Protein AF-D1MHH8-F1 (afdb_monomer_lite)

Structure (mmCIF, N/CA/C/O backbone):
data_AF-D1MHH8-F1
#
_entry.id   AF-D1MHH8-F1
#
loop_
_atom_site.group_PDB
_atom_site.id
_atom_site.type_symbol
_atom_site.label_atom_id
_atom_site.label_alt_id
_atom_site.label_comp_id
_atom_site.label_asym_id
_atom_site.label_entity_id
_atom_site.label_seq_id
_atom_site.pdbx_PDB_ins_code
_atom_site.Cartn_x
_atom_site.Cartn_y
_atom_site.Cartn_z
_atom_site.occupancy
_atom_site.B_iso_or_equiv
_atom_site.auth_seq_id
_atom_site.auth_comp_id
_atom_site.auth_asym_id
_atom_site.auth_atom_id
_atom_site.pdbx_PDB_model_num
ATOM 1 N N . SER A 1 1 ? -4.287 -2.305 -2.042 1.00 94.44 1 SER A N 1
ATOM 2 C CA . SER A 1 1 ? -3.026 -2.814 -2.623 1.00 94.44 1 SER A CA 1
ATOM 3 C C . SER A 1 1 ? -2.485 -1.777 -3.592 1.00 94.44 1 SER A C 1
ATOM 5 O O . SER A 1 1 ? -3.242 -0.903 -3.998 1.00 94.44 1 SER A O 1
ATOM 7 N N . PHE A 1 2 ? -1.204 -1.847 -3.949 1.00 97.69 2 PHE A N 1
ATOM 8 C CA . PHE A 1 2 ? -0.595 -0.950 -4.933 1.00 97.69 2 PHE A CA 1
ATOM 9 C C . PHE A 1 2 ? 0.280 -1.740 -5.912 1.00 97.69 2 PHE A C 1
ATOM 11 O O . PHE A 1 2 ? 0.704 -2.859 -5.619 1.00 97.69 2 PHE A O 1
ATOM 18 N N . HIS A 1 3 ? 0.537 -1.153 -7.078 1.00 97.81 3 HIS A N 1
ATOM 19 C CA . HIS A 1 3 ? 1.448 -1.678 -8.088 1.00 97.81 3 HIS A CA 1
ATOM 20 C C . HIS A 1 3 ? 2.231 -0.510 -8.690 1.00 97.81 3 HIS A C 1
ATOM 22 O O . HIS A 1 3 ? 1.633 0.404 -9.245 1.00 97.81 3 HIS A O 1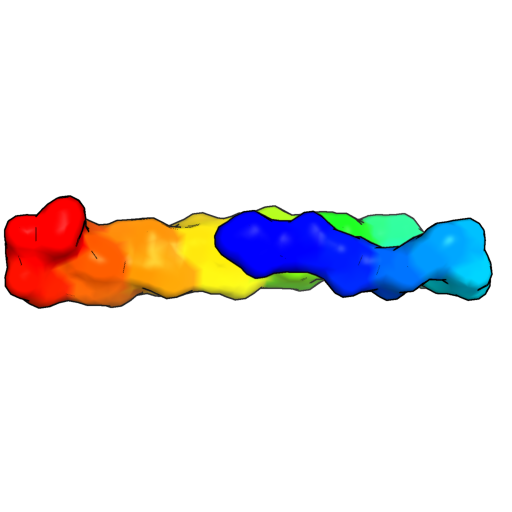
ATOM 28 N N . VAL A 1 4 ? 3.558 -0.544 -8.570 1.00 95.88 4 VAL A N 1
ATOM 29 C CA . VAL A 1 4 ? 4.457 0.537 -9.015 1.00 95.88 4 VAL A CA 1
ATOM 30 C C . VAL A 1 4 ? 4.711 0.509 -10.536 1.00 95.88 4 VAL A C 1
ATOM 32 O O . VAL A 1 4 ? 5.136 1.501 -11.117 1.00 95.88 4 VAL A O 1
ATOM 35 N N . GLY A 1 5 ? 4.384 -0.593 -11.219 1.00 96.94 5 GLY A N 1
ATOM 36 C CA . GLY A 1 5 ? 4.659 -0.776 -12.646 1.00 96.94 5 GLY A CA 1
ATOM 37 C C . GLY A 1 5 ? 5.991 -1.484 -12.889 1.00 96.94 5 GLY A C 1
ATOM 38 O O . GLY A 1 5 ? 7.007 -1.158 -12.282 1.00 96.94 5 GLY A O 1
ATOM 39 N N . SER A 1 6 ? 6.010 -2.458 -13.802 1.00 93.69 6 SER A N 1
ATOM 40 C CA . SER A 1 6 ? 7.191 -3.300 -14.067 1.00 93.69 6 SER A CA 1
ATOM 41 C C . SER A 1 6 ? 8.385 -2.561 -14.685 1.00 93.69 6 SER A C 1
ATOM 43 O O . SER A 1 6 ? 9.493 -3.082 -14.658 1.00 93.69 6 SER A O 1
ATOM 45 N N . GLY A 1 7 ? 8.163 -1.383 -15.275 1.00 96.81 7 GLY A N 1
ATOM 46 C CA . GLY A 1 7 ? 9.196 -0.551 -15.903 1.00 96.81 7 GLY A CA 1
ATOM 47 C C . GLY A 1 7 ? 9.630 0.651 -15.066 1.00 96.81 7 GLY A C 1
ATOM 48 O O . GLY A 1 7 ? 10.322 1.521 -15.587 1.00 96.81 7 GLY A O 1
ATOM 49 N N . CYS A 1 8 ? 9.193 0.746 -13.808 1.00 96.25 8 CYS A N 1
ATOM 50 C CA . CYS A 1 8 ? 9.598 1.845 -12.943 1.00 96.25 8 CYS A CA 1
ATOM 51 C C . CYS A 1 8 ? 11.095 1.733 -12.616 1.00 96.25 8 CYS A C 1
ATOM 53 O O . CYS A 1 8 ? 11.559 0.701 -12.132 1.00 96.25 8 CYS A O 1
ATOM 55 N N . THR A 1 9 ? 11.847 2.798 -12.889 1.00 97.19 9 THR A N 1
ATOM 56 C CA .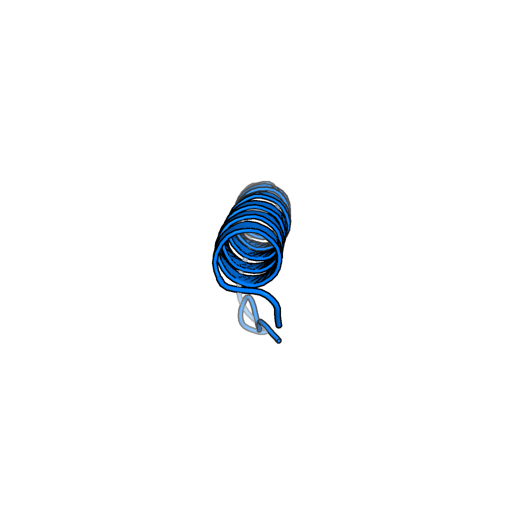 THR A 1 9 ? 13.287 2.889 -12.600 1.00 97.19 9 THR A CA 1
ATOM 57 C C . THR A 1 9 ? 13.592 3.736 -11.369 1.00 97.19 9 THR A C 1
ATOM 59 O O . THR A 1 9 ? 14.757 3.880 -11.010 1.00 97.19 9 THR A O 1
ATOM 62 N N . ASP A 1 10 ? 12.567 4.323 -10.751 1.00 98.06 10 ASP A N 1
ATOM 63 C CA . ASP A 1 10 ? 12.700 5.160 -9.567 1.00 98.06 10 ASP A CA 1
ATOM 64 C C . ASP A 1 10 ? 12.320 4.370 -8.299 1.00 98.06 10 ASP A C 1
ATOM 66 O O . ASP A 1 10 ? 11.142 4.065 -8.091 1.00 98.06 10 ASP A O 1
ATOM 70 N N . PRO A 1 11 ? 13.288 4.019 -7.434 1.00 95.62 11 PRO A N 1
ATOM 71 C CA . PRO A 1 11 ? 13.006 3.269 -6.214 1.00 95.62 11 PRO A CA 1
ATOM 72 C C . PRO A 1 11 ? 12.187 4.071 -5.192 1.00 95.62 11 PRO A C 1
ATOM 74 O O . PRO A 1 11 ? 11.455 3.462 -4.407 1.00 95.62 11 PRO A O 1
ATOM 77 N N . GLU A 1 12 ? 12.238 5.408 -5.221 1.00 98.31 12 GLU A N 1
ATOM 78 C CA . GLU A 1 12 ? 11.484 6.257 -4.286 1.00 98.31 12 GLU A CA 1
ATOM 79 C C . GLU A 1 12 ? 9.969 6.120 -4.486 1.00 98.31 12 GLU A C 1
ATOM 81 O O . GLU A 1 12 ? 9.190 6.283 -3.546 1.00 98.31 12 GLU A O 1
ATOM 86 N N . THR A 1 13 ? 9.533 5.694 -5.674 1.00 98.00 13 THR A N 1
ATOM 87 C CA . THR A 1 13 ? 8.121 5.402 -5.942 1.00 98.00 13 THR A CA 1
ATOM 88 C C . THR A 1 13 ? 7.582 4.279 -5.037 1.00 98.00 13 THR A C 1
ATOM 90 O O . THR A 1 13 ? 6.421 4.323 -4.625 1.00 98.00 13 THR A O 1
ATOM 93 N N . PHE A 1 14 ? 8.406 3.293 -4.650 1.00 98.00 14 PHE A N 1
ATOM 94 C CA . PHE A 1 14 ? 7.995 2.282 -3.664 1.00 98.00 14 PHE A CA 1
ATOM 95 C C . PHE A 1 14 ? 7.857 2.871 -2.260 1.00 98.00 14 PHE A C 1
ATOM 97 O O . PHE A 1 14 ? 6.906 2.536 -1.554 1.00 98.00 14 PHE A O 1
ATOM 104 N N . VAL A 1 15 ? 8.782 3.748 -1.861 1.00 98.50 15 VAL A N 1
ATOM 105 C CA . VAL A 1 15 ? 8.737 4.438 -0.563 1.00 98.50 15 VAL A CA 1
ATOM 106 C C . VAL A 1 15 ? 7.451 5.254 -0.455 1.00 98.50 15 VAL A C 1
ATOM 108 O O . VAL A 1 15 ? 6.720 5.123 0.530 1.00 98.50 15 VAL A O 1
ATOM 111 N N . GLN A 1 16 ? 7.125 6.012 -1.503 1.00 98.50 16 GLN A N 1
ATOM 112 C CA . GLN A 1 16 ? 5.891 6.786 -1.569 1.00 98.50 16 GLN A CA 1
ATOM 113 C C . GLN A 1 16 ? 4.654 5.884 -1.495 1.00 98.50 16 GLN A C 1
ATOM 115 O O . GLN A 1 16 ? 3.787 6.117 -0.659 1.00 98.50 16 GLN A O 1
ATOM 120 N N . ALA A 1 17 ? 4.592 4.809 -2.288 1.00 98.62 17 ALA A N 1
ATOM 121 C CA . ALA A 1 17 ? 3.434 3.913 -2.297 1.00 98.62 17 ALA A CA 1
ATOM 122 C C . ALA A 1 17 ? 3.187 3.233 -0.936 1.00 98.62 17 ALA A C 1
ATOM 124 O O . ALA A 1 17 ? 2.037 3.024 -0.542 1.00 98.62 17 ALA A O 1
ATOM 125 N N . ILE A 1 18 ? 4.254 2.905 -0.200 1.00 98.69 18 ILE A N 1
ATOM 126 C CA . ILE A 1 18 ? 4.157 2.371 1.165 1.00 98.69 18 ILE A CA 1
ATOM 127 C C . ILE A 1 18 ? 3.653 3.448 2.135 1.00 98.69 18 ILE A C 1
ATOM 129 O O . ILE A 1 18 ? 2.767 3.164 2.944 1.00 98.69 18 ILE A O 1
ATOM 133 N N . SER A 1 19 ? 4.187 4.669 2.047 1.00 98.69 19 SER A N 1
ATOM 134 C CA . SER A 1 19 ? 3.750 5.808 2.865 1.00 98.69 19 SER A CA 1
ATOM 135 C C . SER A 1 19 ? 2.263 6.118 2.650 1.00 98.69 19 SER A C 1
ATOM 137 O O . SER A 1 19 ? 1.492 6.208 3.608 1.00 98.69 19 SER A O 1
ATOM 139 N N . ASP A 1 20 ? 1.831 6.163 1.390 1.00 98.69 20 ASP A N 1
ATOM 140 C CA . ASP A 1 20 ? 0.438 6.401 1.010 1.00 98.69 20 ASP A CA 1
ATOM 141 C C . ASP A 1 20 ? -0.477 5.284 1.514 1.00 98.69 20 ASP A C 1
ATOM 143 O O . ASP A 1 20 ? -1.545 5.549 2.069 1.00 98.69 20 ASP A O 1
ATOM 147 N N . ALA A 1 21 ? -0.046 4.024 1.383 1.00 98.75 21 ALA A N 1
ATOM 148 C CA . ALA A 1 21 ? -0.788 2.898 1.931 1.00 98.75 21 ALA A CA 1
ATOM 149 C C . ALA A 1 21 ? -0.954 3.033 3.450 1.00 98.75 21 ALA A C 1
ATOM 151 O O . ALA A 1 21 ? -2.062 2.838 3.946 1.00 9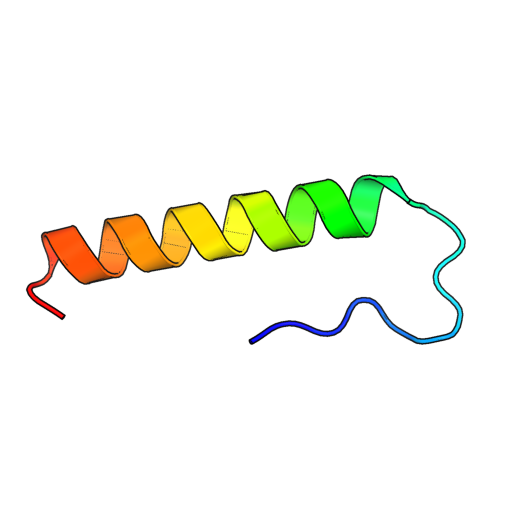8.75 21 ALA A O 1
ATOM 152 N N . ARG A 1 22 ? 0.094 3.416 4.192 1.00 98.62 22 ARG A N 1
ATOM 153 C CA . ARG A 1 22 ? -0.024 3.648 5.638 1.00 98.62 22 ARG A CA 1
ATOM 154 C C . ARG A 1 22 ? -1.039 4.747 5.954 1.00 98.62 22 ARG A C 1
ATOM 156 O O . ARG A 1 22 ? -1.897 4.524 6.800 1.00 98.62 22 ARG A O 1
ATOM 163 N N . CYS A 1 23 ? -0.979 5.870 5.243 1.00 98.50 23 CYS A N 1
ATOM 164 C CA . CYS A 1 23 ? -1.928 6.972 5.403 1.00 98.50 23 CYS A CA 1
ATOM 165 C C . CYS A 1 23 ? -3.383 6.504 5.219 1.00 98.50 23 CYS A C 1
ATOM 167 O O . CYS A 1 23 ? -4.249 6.801 6.039 1.00 98.50 23 CYS A O 1
ATOM 169 N N . VAL A 1 24 ? -3.654 5.692 4.192 1.00 98.50 24 VAL A N 1
ATOM 170 C CA . VAL A 1 24 ? -4.992 5.117 3.966 1.00 98.50 24 VAL A CA 1
ATOM 171 C C . VAL A 1 24 ? -5.420 4.180 5.096 1.00 98.50 24 VAL A C 1
ATOM 173 O O . VAL A 1 24 ? -6.585 4.205 5.488 1.00 98.50 24 VAL A O 1
ATOM 176 N N . PHE A 1 25 ? -4.506 3.375 5.639 1.00 98.38 25 PHE A N 1
ATOM 177 C CA . PHE A 1 25 ? -4.803 2.524 6.796 1.00 98.38 25 PHE A CA 1
ATOM 178 C C . PHE A 1 25 ? -5.124 3.343 8.050 1.00 98.38 25 PHE A C 1
ATOM 180 O O . PHE A 1 25 ? -6.048 2.984 8.775 1.00 98.38 25 PHE A O 1
ATOM 187 N N . ASP A 1 26 ? -4.414 4.447 8.282 1.00 98.56 26 ASP A N 1
ATOM 188 C CA . ASP A 1 26 ? -4.693 5.349 9.402 1.00 98.56 26 ASP A CA 1
ATOM 189 C C . ASP A 1 26 ? -6.069 6.007 9.257 1.00 98.56 26 ASP A C 1
ATOM 191 O O . ASP A 1 26 ? -6.871 5.962 10.188 1.00 98.56 26 ASP A O 1
ATOM 195 N N . MET A 1 27 ? -6.400 6.499 8.059 1.00 98.44 27 MET A N 1
ATOM 196 C CA . MET A 1 27 ? -7.746 7.003 7.760 1.00 98.44 27 MET A CA 1
ATOM 197 C C . MET A 1 27 ? -8.823 5.925 7.950 1.00 98.44 27 MET A C 1
ATOM 199 O O . MET A 1 27 ? -9.910 6.211 8.446 1.00 98.44 27 MET A O 1
ATOM 203 N N . GLY A 1 28 ? -8.536 4.675 7.577 1.00 98.38 28 GLY A N 1
ATOM 204 C CA . GLY A 1 28 ? -9.434 3.546 7.819 1.00 98.38 28 GLY A CA 1
ATOM 205 C C . GLY A 1 28 ? -9.694 3.325 9.310 1.00 98.38 28 GLY A C 1
ATOM 206 O O . GLY A 1 28 ? -10.850 3.229 9.721 1.00 98.38 28 GLY A O 1
ATOM 207 N N . ALA A 1 29 ? -8.633 3.333 10.119 1.00 98.50 29 ALA A N 1
ATOM 208 C CA . ALA A 1 29 ? -8.726 3.172 11.566 1.00 98.50 29 ALA A CA 1
ATOM 209 C C . ALA A 1 29 ? -9.530 4.304 12.232 1.00 98.50 29 ALA A C 1
ATOM 211 O O . ALA A 1 29 ? -10.341 4.035 13.118 1.00 98.50 29 ALA A O 1
ATOM 212 N N . GLU A 1 30 ? -9.365 5.555 11.786 1.00 98.12 30 GLU A N 1
ATOM 213 C CA . GLU A 1 30 ? -10.151 6.704 12.274 1.00 98.12 30 GLU A CA 1
ATOM 214 C C . GLU A 1 30 ? -11.653 6.567 11.982 1.00 98.12 30 GLU A C 1
ATOM 216 O O . GLU A 1 30 ? -12.488 7.035 12.758 1.00 98.12 30 GLU A O 1
ATOM 221 N N . LEU A 1 31 ? -12.004 5.899 10.883 1.00 97.75 31 LEU A N 1
ATOM 222 C CA . LEU A 1 31 ? -13.386 5.641 10.476 1.00 97.75 31 LEU A CA 1
ATOM 223 C C . LEU A 1 31 ? -13.956 4.329 11.048 1.00 97.75 31 LEU A C 1
ATOM 225 O O . LEU A 1 31 ? -15.137 4.043 10.843 1.00 97.75 31 LEU A O 1
ATOM 229 N N . GLY A 1 32 ? -13.151 3.553 11.784 1.00 97.56 32 GLY A N 1
ATOM 230 C CA . GLY A 1 32 ? -13.559 2.295 12.415 1.00 97.56 32 GLY A CA 1
ATOM 231 C C . GLY A 1 32 ? -1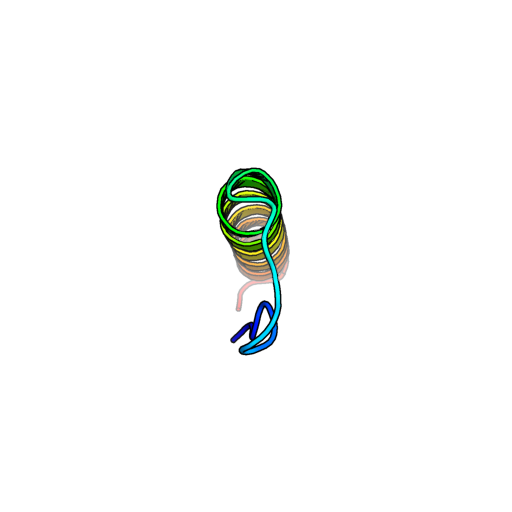3.578 1.078 11.483 1.00 97.56 32 GLY A C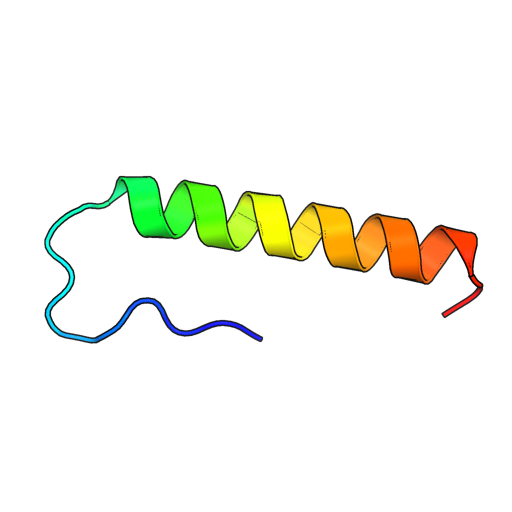 1
ATOM 232 O O . GLY A 1 32 ? -14.339 0.143 11.745 1.00 97.56 32 GLY A O 1
ATOM 233 N N . PHE A 1 33 ? -12.785 1.100 10.406 1.00 92.50 33 PHE A N 1
ATOM 234 C CA . PHE A 1 33 ? -12.536 -0.060 9.538 1.00 92.50 33 PHE A CA 1
ATOM 235 C C . PHE A 1 33 ? -11.422 -0.971 10.065 1.00 92.50 33 PHE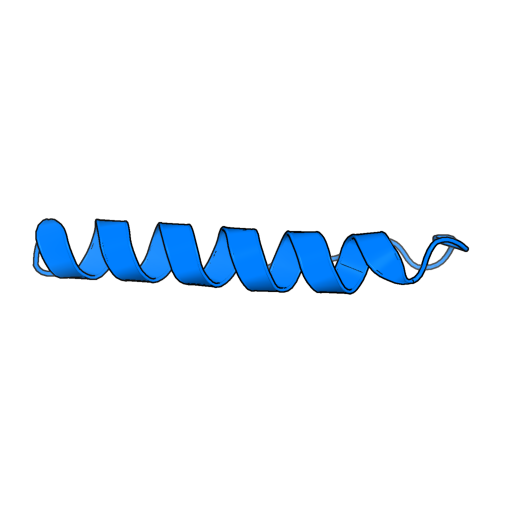 A C 1
ATOM 237 O O . PHE A 1 33 ? -10.517 -0.477 10.776 1.00 92.50 33 PHE A O 1
#

InterPro domains:
  IPR002433 Ornithine decarboxylase [PTHR11482] (1-33)
  IPR022644 Orn/DAP/Arg decarboxylase 2, N-terminal [PF02784] (1-33)
  IPR029066 PLP-binding barrel [G3DSA:3.20.20.10] (1-33)
  IPR029066 PLP-binding barrel [SSF51419] (1-33)

Secondary structure (DSSP, 8-state):
-----TT---THHHHHHHHHHHHHHHHHHHTT-

pLDDT: mean 97.54, std 1.52, range [92.5, 98.75]

Sequence (33 aa):
SFHVGSGCTDPETFVQAISDARCVFDMGAELGF

Foldseek 3Di:
DDDQDPPDPDPVSVVVVVVVVVVVVVVCVVVPD

Organism: NCBI:txid688841

Radius of gyration: 11.89 Å; chains: 1; bounding box: 27×10×28 Å